Protein AF-A0A957JSJ1-F1 (afdb_monomer_lite)

Foldseek 3Di:
DDKDKDADPAWDQFVPPGIAGLLFIKIFDWPDDDPDTDGHIFGWAHRVLQPLPDPQSGFQEWEQDPVRKIWTATNAWDATPNDTAGQQFTWIWDWPDTGPNTDTHIFGWAHRVLVQCPPWGFRYWYQDPPQRKIKTAIPAWGDDPPDTDGNVDIDIDRWPDTGPNTHD

pLDDT: mean 95.66, std 3.66, range [60.47, 98.62]

Sequence (168 aa):
GGNLLLSLDRATTMPGLGRVDDSDLIAFMPLTLGENTSGSFAWYFDGSDVGLSGSDEDVDGVALLPNGRLLLSTAGDVSVDGVRGRDEDLLLFVPESLGEVTNGRFEPYFDGSDVGLAGTDVWGAWLDPFSQSLYLSTKNDVALPNLFASNHDVFVCRLQAAGETTAC

Secondary structure (DSSP, 8-state):
---EEE--SS-EEETTTEEE-TT-EEEEEEEE-SSS-EEEEEEEE-SGGGT--STT--EEEEEE-TTS-EEEEESS-EEETTEEE-TT-EEEEEEEE-SSS-EEEEEEEE-SGGGT-TTS---EEEE-TTT-EEEEE-SS-EEETTEEE-TT--EEEE-SB-BSS-B-

Radius of gyration: 16.01 Å; chains: 1; bounding box: 39×41×40 Å

Structure (mmCIF, N/CA/C/O backbone):
data_AF-A0A957JSJ1-F1
#
_entry.id   AF-A0A957JSJ1-F1
#
loop_
_atom_site.group_PDB
_atom_site.id
_atom_site.type_symbol
_atom_site.label_atom_id
_atom_site.label_alt_id
_atom_site.label_comp_id
_atom_site.label_asym_id
_atom_site.label_entity_id
_atom_site.label_seq_id
_atom_site.pdbx_PDB_ins_code
_atom_site.Cartn_x
_atom_site.Cartn_y
_atom_site.Cartn_z
_atom_site.occupancy
_atom_site.B_iso_or_equiv
_atom_site.auth_seq_id
_atom_site.auth_comp_id
_atom_site.auth_asym_id
_atom_site.auth_atom_id
_atom_site.pdbx_PDB_model_num
ATOM 1 N N . GLY A 1 1 ? 2.394 -16.653 -14.204 1.00 60.47 1 GLY A N 1
ATOM 2 C CA . GLY A 1 1 ? 2.981 -16.774 -12.857 1.00 60.47 1 GLY A CA 1
ATOM 3 C C . GLY A 1 1 ? 2.568 -15.559 -12.063 1.00 60.47 1 GLY A C 1
ATOM 4 O O . GLY A 1 1 ? 2.265 -14.553 -12.689 1.00 60.47 1 GLY A O 1
ATOM 5 N N . GLY A 1 2 ? 2.473 -15.664 -10.739 1.00 86.12 2 GLY A N 1
ATOM 6 C CA . GLY A 1 2 ? 2.248 -14.490 -9.892 1.00 86.12 2 GLY A CA 1
ATOM 7 C C . GLY A 1 2 ? 3.538 -13.688 -9.732 1.00 86.12 2 GLY A C 1
ATOM 8 O O . GLY A 1 2 ? 4.615 -14.284 -9.701 1.00 86.12 2 GLY A O 1
ATOM 9 N N . ASN A 1 3 ? 3.416 -12.366 -9.642 1.00 92.38 3 ASN A N 1
ATOM 10 C CA . ASN A 1 3 ? 4.506 -11.472 -9.254 1.00 92.38 3 ASN A CA 1
ATOM 11 C C . ASN A 1 3 ? 4.433 -11.226 -7.741 1.00 92.38 3 ASN A C 1
ATOM 13 O O . ASN A 1 3 ? 3.357 -11.357 -7.153 1.00 92.38 3 ASN A O 1
ATOM 17 N N . LEU A 1 4 ? 5.552 -10.843 -7.131 1.00 94.25 4 LEU A N 1
ATOM 18 C CA . LEU A 1 4 ? 5.587 -10.345 -5.755 1.00 94.25 4 LEU A CA 1
ATOM 19 C C . LEU A 1 4 ? 5.777 -8.833 -5.801 1.00 94.25 4 LEU A C 1
ATOM 21 O O . LEU A 1 4 ? 6.734 -8.373 -6.417 1.00 94.25 4 LEU A O 1
ATOM 25 N N . LEU A 1 5 ? 4.872 -8.079 -5.185 1.00 96.25 5 LEU A N 1
ATOM 26 C CA . LEU A 1 5 ? 5.045 -6.645 -4.974 1.00 96.25 5 LEU A CA 1
ATOM 27 C C . LEU A 1 5 ? 5.802 -6.447 -3.661 1.00 96.25 5 LEU A C 1
A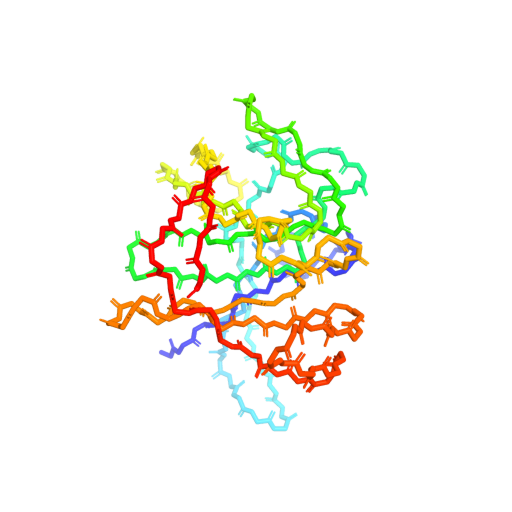TOM 29 O O . LEU A 1 5 ? 5.472 -7.101 -2.673 1.00 96.25 5 LEU A O 1
ATOM 33 N N . LEU A 1 6 ? 6.830 -5.609 -3.679 1.00 96.50 6 LEU A N 1
ATOM 34 C CA . LEU A 1 6 ? 7.751 -5.417 -2.567 1.00 96.50 6 LEU A CA 1
ATOM 35 C C . LEU A 1 6 ? 7.948 -3.921 -2.333 1.00 96.50 6 LEU A C 1
ATOM 37 O O . LEU A 1 6 ? 8.208 -3.193 -3.293 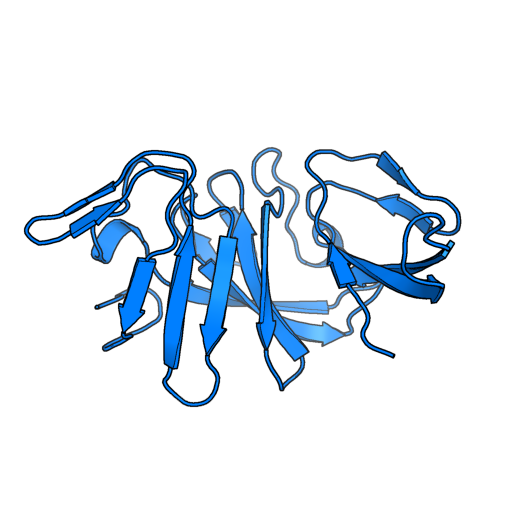1.00 96.50 6 LEU A O 1
ATOM 41 N N . SER A 1 7 ? 7.876 -3.510 -1.072 1.00 96.31 7 SER A N 1
ATOM 42 C CA . SER A 1 7 ? 8.504 -2.286 -0.581 1.00 96.31 7 SER A CA 1
ATOM 43 C C . SER A 1 7 ? 9.886 -2.593 0.007 1.00 96.31 7 SER A C 1
ATOM 45 O O . SER A 1 7 ? 10.283 -3.765 0.114 1.00 96.31 7 SER A O 1
ATOM 47 N N . LEU A 1 8 ? 10.647 -1.554 0.350 1.00 95.62 8 LEU A N 1
ATOM 48 C CA . LEU A 1 8 ? 12.015 -1.661 0.847 1.00 95.62 8 LEU A CA 1
ATOM 49 C C . LEU A 1 8 ? 12.179 -0.828 2.123 1.00 95.62 8 LEU A C 1
ATOM 51 O O . LEU A 1 8 ? 11.769 0.315 2.165 1.00 95.62 8 LEU A O 1
ATOM 55 N N . ASP A 1 9 ? 12.867 -1.377 3.124 1.00 93.62 9 ASP A N 1
ATOM 56 C CA . ASP A 1 9 ? 13.165 -0.697 4.405 1.00 93.62 9 ASP A CA 1
ATOM 57 C C . ASP A 1 9 ? 14.165 0.468 4.273 1.00 93.62 9 ASP A C 1
ATOM 59 O O . ASP A 1 9 ? 14.411 1.208 5.217 1.00 93.62 9 ASP A O 1
ATOM 63 N N . ARG A 1 10 ? 14.838 0.571 3.123 1.00 95.56 10 ARG A N 1
ATOM 64 C CA . ARG A 1 10 ? 15.717 1.694 2.802 1.00 95.56 10 ARG A CA 1
ATOM 65 C C . ARG A 1 10 ? 15.956 1.803 1.308 1.00 95.56 10 ARG A C 1
ATOM 67 O O . ARG A 1 10 ? 16.041 0.779 0.614 1.00 95.56 10 ARG A O 1
ATOM 74 N N . ALA A 1 11 ? 16.287 3.010 0.874 1.00 96.56 11 ALA A N 1
ATOM 75 C CA . ALA A 1 11 ? 16.854 3.248 -0.443 1.00 96.56 11 ALA A CA 1
ATOM 76 C C . ALA A 1 11 ? 18.020 2.299 -0.785 1.00 96.56 11 ALA A C 1
ATOM 78 O O . ALA A 1 11 ? 18.976 2.119 -0.015 1.00 96.56 11 ALA A O 1
ATOM 79 N N . THR A 1 12 ? 17.998 1.721 -1.984 1.00 97.19 12 THR A N 1
ATOM 80 C CA . THR A 1 12 ? 19.047 0.804 -2.447 1.00 97.19 12 THR A CA 1
ATOM 81 C C . THR A 1 12 ? 19.219 0.834 -3.963 1.00 97.19 12 THR A C 1
ATOM 83 O O . THR A 1 12 ? 18.410 1.386 -4.699 1.00 97.19 12 THR A O 1
ATOM 86 N N . THR A 1 13 ? 20.309 0.247 -4.461 1.00 97.44 13 THR A N 1
ATOM 87 C CA . THR A 1 13 ? 20.502 0.040 -5.903 1.00 97.44 13 THR A CA 1
ATOM 88 C C . THR A 1 13 ? 20.103 -1.379 -6.281 1.00 97.44 13 THR A C 1
ATOM 90 O O . THR A 1 13 ? 20.741 -2.344 -5.854 1.00 97.44 13 THR A O 1
ATOM 93 N N . MET A 1 14 ? 19.078 -1.503 -7.118 1.00 94.56 14 MET A N 1
ATOM 94 C CA . MET A 1 14 ? 18.538 -2.773 -7.583 1.00 94.56 14 MET A CA 1
ATOM 95 C C . MET A 1 14 ? 19.069 -3.132 -8.980 1.00 94.56 14 MET A C 1
ATOM 97 O O . MET A 1 14 ? 19.095 -2.283 -9.882 1.00 94.56 14 MET A O 1
ATOM 101 N N . PRO A 1 15 ? 19.478 -4.397 -9.212 1.00 90.62 15 PRO A N 1
ATOM 102 C CA . PRO A 1 15 ? 19.896 -4.853 -10.532 1.00 90.62 15 PRO A CA 1
ATOM 103 C C . PRO A 1 15 ? 18.811 -4.611 -11.587 1.00 90.62 15 PRO A C 1
ATOM 105 O O . PRO A 1 15 ? 17.692 -5.100 -11.460 1.00 90.62 15 PRO A O 1
ATOM 108 N N . GLY A 1 16 ? 19.160 -3.877 -12.645 1.00 92.00 16 GLY A N 1
ATOM 109 C CA . GLY A 1 16 ? 18.260 -3.588 -13.765 1.00 92.00 16 GLY A CA 1
ATOM 110 C C . GLY A 1 16 ? 17.300 -2.411 -13.564 1.00 92.00 16 GLY A C 1
ATOM 111 O O . GLY A 1 16 ? 16.686 -2.012 -14.546 1.00 92.00 16 GLY A O 1
ATOM 112 N N . LEU A 1 17 ? 17.208 -1.837 -12.356 1.00 95.94 17 LEU A N 1
ATOM 113 C CA . LEU A 1 17 ? 16.335 -0.688 -12.059 1.00 95.94 17 LEU A CA 1
ATOM 114 C C . LEU A 1 17 ? 17.102 0.582 -11.675 1.00 95.94 17 LEU A C 1
ATOM 116 O O . LEU A 1 17 ? 16.600 1.677 -11.885 1.00 95.94 17 LEU A O 1
ATOM 120 N N . GLY A 1 18 ? 18.330 0.455 -11.164 1.00 96.69 18 GLY A N 1
ATOM 121 C CA . GLY A 1 18 ? 19.069 1.605 -10.638 1.00 96.69 18 GLY A CA 1
ATOM 122 C C . GLY A 1 18 ? 18.730 1.859 -9.171 1.00 96.69 18 GLY A C 1
ATOM 123 O O . GLY A 1 18 ? 18.538 0.899 -8.424 1.00 96.69 18 GLY A O 1
ATOM 124 N N . ARG A 1 19 ? 18.740 3.124 -8.736 1.00 97.19 19 ARG A N 1
ATOM 125 C CA . ARG A 1 19 ? 18.371 3.491 -7.360 1.00 97.19 19 ARG A CA 1
ATOM 126 C C . ARG A 1 19 ? 16.847 3.444 -7.224 1.00 97.19 19 ARG A C 1
ATOM 128 O O . ARG A 1 19 ? 16.170 4.025 -8.055 1.00 97.19 19 ARG A O 1
ATOM 135 N N . VAL A 1 20 ? 16.377 2.775 -6.180 1.00 98.00 20 VAL A N 1
ATOM 136 C CA . VAL A 1 20 ? 14.978 2.681 -5.746 1.00 98.00 20 VAL A CA 1
ATOM 137 C C . VAL A 1 20 ? 14.950 3.191 -4.304 1.00 98.00 20 VAL A C 1
ATOM 139 O O . VAL A 1 20 ? 15.820 2.781 -3.525 1.00 98.00 20 VAL A O 1
ATOM 142 N N . ASP A 1 21 ? 14.054 4.116 -3.978 1.00 97.94 21 ASP A N 1
ATOM 143 C CA . ASP A 1 21 ? 13.841 4.624 -2.618 1.00 97.94 21 ASP A CA 1
ATOM 144 C C . ASP A 1 21 ? 12.974 3.676 -1.775 1.00 97.94 21 ASP A C 1
ATOM 146 O O . ASP A 1 21 ? 12.395 2.707 -2.264 1.00 97.94 21 ASP A O 1
ATOM 150 N N . ASP A 1 22 ? 12.936 3.936 -0.477 1.00 97.00 22 ASP A N 1
ATOM 151 C CA . ASP A 1 22 ? 12.058 3.304 0.518 1.00 97.00 22 ASP A CA 1
ATOM 152 C C . ASP A 1 22 ? 10.581 3.708 0.360 1.00 97.00 22 ASP A C 1
ATOM 154 O O . ASP A 1 22 ? 9.694 2.968 0.783 1.00 97.00 22 ASP A O 1
ATOM 158 N N . SER A 1 23 ? 10.287 4.816 -0.326 1.00 97.88 23 SER A N 1
ATOM 159 C CA . SER A 1 23 ? 8.921 5.200 -0.715 1.00 97.88 23 SER A CA 1
ATOM 160 C C . SER A 1 23 ? 8.415 4.528 -2.006 1.00 97.88 23 SER A C 1
ATOM 162 O O . SER A 1 23 ? 7.258 4.714 -2.393 1.00 97.88 23 SER A O 1
ATOM 164 N N . ASP A 1 24 ? 9.243 3.709 -2.662 1.00 98.50 24 ASP A N 1
ATOM 165 C CA . ASP A 1 24 ? 8.927 3.061 -3.936 1.00 98.50 24 ASP A CA 1
ATOM 166 C C . ASP A 1 24 ? 8.449 1.609 -3.777 1.00 98.50 24 ASP A C 1
ATOM 168 O O . ASP A 1 24 ? 8.766 0.904 -2.815 1.00 98.50 24 ASP A O 1
ATOM 172 N N . LEU A 1 25 ? 7.755 1.103 -4.804 1.00 98.38 25 LEU A N 1
ATOM 173 C CA . LEU A 1 25 ? 7.419 -0.315 -4.924 1.00 98.38 25 LEU A CA 1
ATOM 174 C C . LEU A 1 25 ? 7.983 -0.931 -6.198 1.00 98.38 25 LEU A C 1
ATOM 176 O O . LEU A 1 25 ? 7.853 -0.406 -7.312 1.00 98.38 25 LEU A O 1
ATOM 180 N N . ILE A 1 26 ? 8.502 -2.145 -6.045 1.00 98.06 26 ILE A N 1
ATOM 181 C CA . ILE A 1 26 ? 9.019 -2.957 -7.145 1.00 98.06 26 ILE A CA 1
ATOM 182 C C . ILE A 1 26 ? 8.293 -4.294 -7.228 1.00 98.06 26 ILE A C 1
ATOM 184 O O . ILE A 1 26 ? 7.898 -4.895 -6.230 1.00 98.06 26 ILE A O 1
ATOM 188 N N . ALA A 1 27 ? 8.157 -4.801 -8.446 1.00 97.00 27 ALA A N 1
ATOM 189 C CA . ALA A 1 27 ? 7.637 -6.131 -8.702 1.00 97.00 27 ALA A CA 1
ATOM 190 C C . ALA A 1 27 ? 8.790 -7.106 -8.963 1.00 97.00 27 ALA A C 1
ATOM 192 O O . ALA A 1 27 ? 9.551 -6.945 -9.919 1.00 97.00 27 ALA A O 1
ATOM 193 N N . PHE A 1 28 ? 8.888 -8.166 -8.166 1.00 96.62 28 PHE A N 1
ATOM 194 C CA . PHE A 1 28 ? 9.685 -9.334 -8.515 1.00 96.62 28 PHE A CA 1
ATOM 195 C C . PHE A 1 28 ? 8.874 -10.270 -9.415 1.00 96.62 28 PHE A C 1
ATOM 197 O O . PHE A 1 28 ? 7.799 -10.755 -9.048 1.00 96.62 28 PHE A O 1
ATOM 204 N N . MET A 1 29 ? 9.414 -10.536 -10.600 1.00 95.62 29 MET A N 1
ATOM 205 C CA . MET A 1 29 ? 8.849 -11.421 -11.612 1.00 95.62 29 MET A CA 1
ATOM 206 C C . MET A 1 29 ? 9.639 -12.736 -11.613 1.00 95.62 29 MET A C 1
ATOM 208 O O . MET A 1 29 ? 10.722 -12.801 -12.207 1.00 95.62 29 MET A O 1
ATOM 212 N N . PRO A 1 30 ? 9.146 -13.789 -10.936 1.00 95.88 30 PRO A N 1
ATOM 213 C CA . PRO A 1 30 ? 9.891 -15.029 -10.798 1.00 95.88 30 PRO A CA 1
ATOM 214 C C . PRO A 1 30 ? 9.966 -15.795 -12.123 1.00 95.88 30 PRO A C 1
ATOM 216 O O . PRO A 1 30 ? 8.957 -16.030 -12.790 1.00 95.88 30 PRO A O 1
ATOM 219 N N . LEU A 1 31 ? 11.170 -16.259 -12.452 1.00 95.19 31 LEU A N 1
ATOM 220 C CA . LEU A 1 31 ? 11.423 -17.272 -13.474 1.00 95.19 31 LEU A CA 1
ATOM 221 C C . LEU A 1 31 ? 11.433 -18.677 -12.855 1.00 95.19 31 LEU A C 1
ATOM 223 O O . LEU A 1 31 ? 10.821 -19.597 -13.398 1.00 95.19 31 LEU A O 1
ATOM 227 N N . THR A 1 32 ? 12.089 -18.836 -11.702 1.00 94.75 32 THR A N 1
ATOM 228 C CA . THR A 1 32 ? 12.059 -20.060 -10.888 1.00 94.75 32 THR A CA 1
ATOM 229 C C . THR A 1 32 ? 11.801 -19.710 -9.430 1.00 94.75 32 THR A C 1
ATOM 231 O O . THR A 1 32 ? 12.348 -18.739 -8.915 1.00 94.75 32 THR A O 1
ATOM 234 N N . LEU A 1 33 ? 10.983 -20.517 -8.757 1.00 92.75 33 LEU A N 1
ATOM 235 C CA . LEU A 1 33 ? 10.756 -20.456 -7.312 1.00 92.75 33 LEU A CA 1
ATOM 236 C C . LEU A 1 33 ? 11.328 -21.717 -6.654 1.00 92.75 33 LEU A C 1
ATOM 238 O O . LEU A 1 33 ? 11.452 -22.757 -7.304 1.00 92.75 33 LEU A O 1
ATOM 242 N N . GLY A 1 34 ? 11.640 -21.632 -5.363 1.00 92.75 34 GLY A N 1
ATOM 243 C CA . GLY A 1 34 ? 12.208 -22.724 -4.571 1.00 92.75 34 GLY A CA 1
ATOM 244 C C . GLY A 1 34 ? 13.545 -22.327 -3.951 1.00 92.75 34 GLY A C 1
ATOM 245 O O . GLY A 1 34 ? 13.834 -21.141 -3.808 1.00 92.75 34 GLY A O 1
ATOM 246 N N . GLU A 1 35 ? 14.366 -23.322 -3.606 1.00 95.50 35 GLU A N 1
ATOM 247 C CA . GLU A 1 35 ? 15.680 -23.116 -2.971 1.00 95.50 35 GLU A CA 1
ATOM 248 C C . GLU A 1 35 ? 16.564 -22.137 -3.758 1.00 95.50 35 GLU A C 1
ATOM 250 O O . GLU A 1 35 ? 17.200 -21.265 -3.177 1.00 95.50 35 GLU A O 1
ATOM 255 N N . ASN A 1 36 ? 16.532 -22.230 -5.091 1.00 94.81 36 ASN A N 1
ATOM 256 C CA . ASN A 1 36 ? 17.203 -21.300 -5.995 1.00 94.81 36 ASN A CA 1
ATOM 257 C C . ASN A 1 36 ? 16.158 -20.460 -6.736 1.00 94.81 36 ASN A C 1
ATOM 259 O O . ASN A 1 36 ? 15.754 -20.765 -7.865 1.00 94.81 36 ASN A O 1
ATOM 263 N N . THR A 1 37 ? 15.687 -19.412 -6.064 1.00 94.94 37 THR A N 1
ATOM 264 C CA . THR A 1 37 ? 14.766 -18.442 -6.659 1.00 94.94 37 THR A CA 1
ATOM 265 C C . THR A 1 37 ? 15.514 -17.557 -7.659 1.00 94.94 37 THR A C 1
ATOM 267 O O . THR A 1 37 ? 16.589 -17.040 -7.364 1.00 94.94 37 THR A O 1
ATOM 270 N N . SER A 1 38 ? 14.959 -17.397 -8.859 1.00 95.62 38 SER A N 1
ATOM 271 C CA . SER A 1 38 ? 15.504 -16.533 -9.909 1.00 95.62 38 SER A CA 1
ATOM 272 C C . SER A 1 38 ? 14.384 -15.765 -10.597 1.00 95.62 38 SER A C 1
ATOM 274 O O . SER A 1 38 ? 13.233 -16.202 -10.602 1.00 95.62 38 SER A O 1
ATOM 276 N N . GLY A 1 39 ? 14.706 -14.614 -11.172 1.00 95.19 39 GLY A N 1
ATOM 277 C CA . GLY A 1 39 ? 13.734 -13.734 -11.805 1.00 95.19 39 GLY A CA 1
ATOM 278 C C . GLY A 1 39 ? 14.343 -12.379 -12.124 1.00 95.19 39 GLY A C 1
ATOM 279 O O . GLY A 1 39 ? 15.564 -12.214 -12.101 1.00 95.19 39 GLY A O 1
ATOM 280 N N . SER A 1 40 ? 13.479 -11.415 -12.404 1.00 96.06 40 SER A N 1
ATOM 281 C CA . SER A 1 40 ? 13.849 -10.019 -12.631 1.00 96.06 40 SER A CA 1
ATOM 282 C C . SER A 1 40 ? 13.010 -9.101 -11.757 1.00 96.06 40 SER A C 1
ATOM 284 O O . SER A 1 40 ? 11.890 -9.447 -11.387 1.00 96.06 40 SER A O 1
ATOM 286 N N . PHE A 1 41 ? 13.538 -7.918 -11.465 1.00 97.25 41 PHE A N 1
ATOM 287 C CA . PHE A 1 41 ? 12.767 -6.840 -10.859 1.00 97.25 41 PHE A CA 1
ATOM 288 C C . PHE A 1 41 ? 12.265 -5.881 -11.941 1.00 97.25 41 PHE A C 1
ATOM 290 O O . PHE A 1 41 ? 12.914 -5.715 -12.975 1.00 97.25 41 PHE A O 1
ATOM 297 N N . ALA A 1 42 ? 11.110 -5.275 -11.698 1.00 97.12 42 ALA A N 1
ATOM 298 C CA . ALA A 1 42 ? 10.514 -4.219 -12.505 1.00 97.12 42 ALA A CA 1
ATOM 299 C C . ALA A 1 42 ? 10.001 -3.110 -11.580 1.00 97.12 42 ALA A C 1
ATOM 301 O O . ALA A 1 42 ? 9.516 -3.405 -10.487 1.00 97.12 42 ALA A O 1
ATOM 302 N N . TRP A 1 43 ? 10.071 -1.858 -12.029 1.00 97.94 43 TRP A N 1
ATOM 303 C CA . TRP A 1 43 ? 9.372 -0.751 -11.381 1.00 97.94 43 TRP A CA 1
ATOM 304 C C . TRP A 1 43 ? 7.867 -1.019 -11.328 1.00 97.94 43 TRP A C 1
ATOM 306 O O . TRP A 1 43 ? 7.298 -1.537 -12.296 1.00 97.94 43 TRP A O 1
ATOM 316 N N . TYR A 1 44 ? 7.225 -0.663 -10.216 1.00 98.19 44 TYR A N 1
ATOM 317 C CA . TYR A 1 44 ? 5.772 -0.742 -10.083 1.00 98.19 44 TYR A CA 1
ATOM 318 C C . TYR A 1 44 ? 5.154 0.591 -9.661 1.00 98.19 44 TYR A C 1
ATOM 320 O O . TYR A 1 44 ? 4.135 0.979 -10.221 1.00 98.19 44 TYR A O 1
ATOM 328 N N . PHE A 1 45 ? 5.765 1.293 -8.716 1.00 98.62 45 PHE A N 1
ATOM 329 C CA . PHE A 1 45 ? 5.314 2.589 -8.221 1.00 98.62 45 PHE A CA 1
ATOM 330 C C . PHE A 1 45 ? 6.547 3.376 -7.773 1.00 98.62 45 PHE A C 1
ATOM 332 O O . PHE A 1 45 ? 7.370 2.822 -7.048 1.00 98.62 45 PHE A O 1
ATOM 339 N N . ASP A 1 46 ? 6.665 4.616 -8.232 1.00 98.44 46 ASP A N 1
ATOM 340 C CA . ASP A 1 46 ? 7.655 5.593 -7.772 1.00 98.44 46 ASP A CA 1
ATOM 341 C C . ASP A 1 46 ? 6.920 6.580 -6.857 1.00 98.44 46 ASP A C 1
ATOM 343 O O . ASP A 1 46 ? 6.005 7.283 -7.301 1.00 98.44 46 ASP A O 1
ATOM 347 N N . GLY A 1 47 ? 7.249 6.563 -5.566 1.00 97.94 47 GLY A N 1
ATOM 348 C CA . GLY A 1 47 ? 6.566 7.370 -4.557 1.00 97.94 47 GLY A CA 1
ATOM 349 C C . GLY A 1 47 ? 6.905 8.850 -4.667 1.00 97.94 47 GLY A C 1
ATOM 350 O O . GLY A 1 47 ? 6.053 9.708 -4.411 1.00 97.94 47 GLY A O 1
ATOM 351 N N . SER A 1 48 ? 8.122 9.159 -5.113 1.00 97.06 48 SER A N 1
ATOM 352 C CA . SER A 1 48 ? 8.615 10.529 -5.220 1.00 97.06 48 SER A CA 1
ATOM 353 C C . SER A 1 48 ? 7.880 11.324 -6.305 1.00 97.06 48 SER A C 1
ATOM 355 O O . SER A 1 48 ? 7.569 12.503 -6.109 1.00 97.06 48 SER A O 1
ATOM 357 N N . ASP A 1 49 ? 7.501 10.655 -7.396 1.00 98.25 49 ASP A N 1
ATOM 358 C CA . ASP A 1 49 ? 6.708 11.213 -8.497 1.00 98.25 49 ASP A CA 1
ATOM 359 C C . ASP A 1 49 ? 5.300 11.662 -8.077 1.00 98.25 49 ASP A C 1
ATOM 361 O O . ASP A 1 49 ? 4.690 12.524 -8.719 1.00 98.25 49 ASP A O 1
ATOM 365 N N . VAL A 1 50 ? 4.786 11.087 -6.989 1.00 97.94 50 VAL A N 1
ATOM 366 C CA . VAL A 1 50 ? 3.470 11.405 -6.424 1.00 97.94 50 VAL A CA 1
ATOM 367 C C . VAL A 1 50 ? 3.558 12.050 -5.047 1.00 97.94 50 VAL A C 1
ATOM 369 O O . VAL A 1 50 ? 2.547 12.153 -4.366 1.00 97.94 50 VAL A O 1
ATOM 372 N N . GLY A 1 51 ? 4.740 12.538 -4.663 1.00 96.62 51 GLY A N 1
ATOM 373 C CA . GLY A 1 51 ? 4.924 13.430 -3.522 1.00 96.62 51 GLY A CA 1
ATOM 374 C C . GLY A 1 51 ? 5.308 12.775 -2.195 1.00 96.62 51 GLY A C 1
ATOM 375 O O . GLY A 1 51 ? 5.460 13.521 -1.229 1.00 96.62 51 GLY A O 1
ATOM 376 N N . LEU A 1 52 ? 5.532 11.455 -2.141 1.00 97.25 52 LEU A N 1
ATOM 377 C CA . LEU A 1 52 ? 6.141 10.784 -0.982 1.00 97.25 52 LEU A CA 1
ATOM 378 C C . LEU A 1 52 ? 7.645 11.095 -0.956 1.00 97.25 52 LEU A C 1
ATOM 380 O O . LEU A 1 52 ? 8.456 10.420 -1.593 1.00 97.25 52 LEU A O 1
ATOM 384 N N . SER A 1 53 ? 8.002 12.195 -0.299 1.00 91.31 53 SER A N 1
ATOM 385 C CA . SER A 1 53 ? 9.353 12.782 -0.340 1.00 91.31 53 SER A CA 1
ATOM 386 C C . SER A 1 53 ? 9.897 13.173 1.035 1.00 91.31 53 SER A C 1
ATOM 388 O O . SER A 1 53 ? 11.058 13.583 1.151 1.00 91.31 53 SER A O 1
ATOM 390 N N . GLY A 1 54 ? 9.068 13.076 2.076 1.00 92.81 54 GLY A N 1
ATOM 391 C CA . GLY A 1 54 ? 9.482 13.186 3.466 1.00 92.81 54 GLY A CA 1
ATOM 392 C C . GLY A 1 54 ? 10.310 11.980 3.904 1.00 92.81 54 GLY A C 1
ATOM 393 O O . GLY A 1 54 ? 10.145 10.883 3.392 1.00 92.81 54 GLY A O 1
ATOM 394 N N . SER A 1 55 ? 11.189 12.183 4.887 1.00 90.94 55 SER A N 1
ATOM 395 C CA . SER A 1 55 ? 12.060 11.121 5.415 1.00 90.94 55 SER A CA 1
ATOM 396 C C . SER A 1 55 ? 11.334 10.026 6.191 1.00 90.94 55 SER A C 1
ATOM 398 O O . SER A 1 55 ? 11.965 9.040 6.539 1.00 90.94 55 SER A O 1
ATOM 400 N N . ASP A 1 56 ? 10.071 10.264 6.540 1.00 92.88 56 ASP A N 1
ATOM 401 C CA . ASP A 1 56 ? 9.227 9.323 7.271 1.00 92.88 56 ASP A CA 1
ATOM 402 C C . ASP A 1 56 ? 8.070 8.811 6.378 1.00 92.88 56 ASP A C 1
ATOM 404 O O . ASP A 1 56 ? 7.210 8.064 6.835 1.00 92.88 56 ASP A O 1
ATOM 408 N N . GLU A 1 57 ? 8.041 9.195 5.093 1.00 96.25 57 GLU A N 1
ATOM 409 C CA . GLU A 1 57 ? 7.027 8.780 4.106 1.00 96.25 57 GLU A CA 1
ATOM 410 C C . GLU A 1 57 ? 7.454 7.502 3.353 1.00 96.25 57 G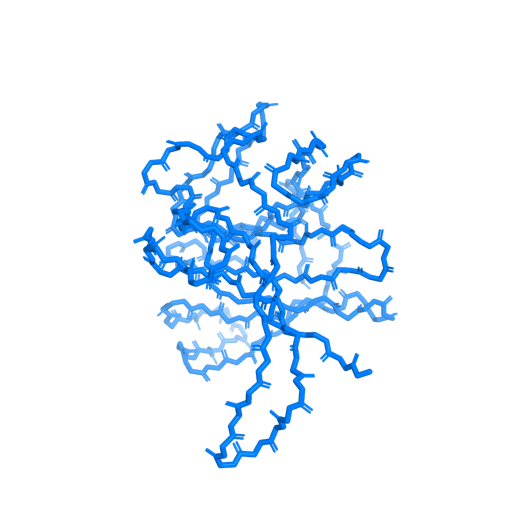LU A C 1
ATOM 412 O O . GLU A 1 57 ? 7.119 7.301 2.183 1.00 96.25 57 GLU A O 1
ATOM 417 N N . ASP A 1 58 ? 8.206 6.644 4.043 1.00 97.25 58 ASP A N 1
ATOM 418 C CA . ASP A 1 58 ? 8.705 5.357 3.562 1.00 97.25 58 ASP A CA 1
ATOM 419 C C . ASP A 1 58 ? 7.554 4.357 3.516 1.00 97.25 58 ASP A C 1
ATOM 421 O O . ASP A 1 58 ? 6.872 4.162 4.521 1.00 97.25 58 ASP A O 1
ATOM 425 N N . VAL A 1 59 ? 7.331 3.694 2.381 1.00 98.12 59 VAL A N 1
ATOM 426 C CA . VAL A 1 59 ? 6.229 2.735 2.261 1.00 98.12 59 VAL A CA 1
ATOM 427 C C . VAL A 1 59 ? 6.632 1.430 2.934 1.00 98.12 59 VAL A C 1
ATOM 429 O O . VAL A 1 59 ? 7.476 0.690 2.435 1.00 98.12 59 VAL A O 1
ATOM 432 N N . ASP A 1 60 ? 5.979 1.080 4.033 1.00 96.62 60 ASP A N 1
ATOM 433 C CA . ASP A 1 60 ? 6.303 -0.126 4.801 1.00 96.62 60 ASP A CA 1
ATOM 434 C C . ASP A 1 60 ? 5.176 -1.165 4.824 1.00 96.62 60 ASP A C 1
ATOM 436 O O . ASP A 1 60 ? 5.423 -2.342 5.085 1.00 96.62 60 ASP A O 1
ATOM 440 N N . GLY A 1 61 ? 3.968 -0.774 4.419 1.00 96.50 61 GLY A N 1
ATOM 441 C CA . GLY A 1 61 ? 2.831 -1.657 4.193 1.00 96.50 61 GLY A CA 1
ATOM 442 C C . GLY A 1 61 ? 2.201 -1.423 2.822 1.00 96.50 61 GLY A C 1
ATOM 443 O O . GLY A 1 61 ? 1.956 -0.289 2.419 1.00 96.50 61 GLY A O 1
ATOM 444 N N . VAL A 1 62 ? 1.884 -2.501 2.095 1.00 97.25 62 VAL A N 1
ATOM 445 C CA . VAL A 1 62 ? 1.175 -2.411 0.810 1.00 97.25 62 VAL A CA 1
ATOM 446 C C . VAL A 1 62 ? 0.131 -3.512 0.635 1.00 97.25 62 VAL A C 1
ATOM 448 O O . VAL A 1 62 ? 0.414 -4.696 0.818 1.00 97.25 62 VAL A O 1
ATOM 451 N N . ALA A 1 63 ? -1.065 -3.132 0.175 1.00 96.69 63 ALA A N 1
ATOM 452 C CA . ALA A 1 63 ? -2.059 -4.057 -0.365 1.00 96.69 63 ALA A CA 1
ATOM 453 C C . ALA A 1 63 ? -2.435 -3.678 -1.805 1.00 96.69 63 ALA A C 1
ATOM 455 O O . ALA A 1 63 ? -2.907 -2.573 -2.069 1.00 96.69 63 ALA A O 1
ATOM 456 N N . LEU A 1 64 ? -2.281 -4.619 -2.742 1.00 96.00 64 LEU A N 1
ATOM 457 C CA . LEU A 1 64 ? -2.710 -4.456 -4.134 1.00 96.00 64 LEU A CA 1
ATOM 458 C C . LEU A 1 64 ? -4.180 -4.861 -4.307 1.00 96.00 64 LEU A C 1
ATOM 460 O O . LEU A 1 64 ? -4.554 -6.008 -4.052 1.00 96.00 64 LEU A O 1
ATOM 464 N N . LEU A 1 65 ? -5.007 -3.938 -4.799 1.00 95.56 65 LEU A N 1
ATOM 465 C CA . LEU A 1 65 ? -6.431 -4.167 -5.035 1.00 95.56 65 LEU A CA 1
ATOM 466 C C . LEU A 1 65 ? -6.673 -4.726 -6.448 1.00 95.56 65 LEU A C 1
ATOM 468 O O . LEU A 1 65 ? -5.914 -4.429 -7.373 1.00 95.56 65 LEU A O 1
ATOM 472 N N . PRO A 1 66 ? -7.783 -5.461 -6.683 1.00 93.06 66 PRO A N 1
ATOM 473 C CA . PRO A 1 66 ? -8.076 -6.058 -7.992 1.00 93.06 66 PRO A CA 1
ATOM 474 C C . PRO A 1 66 ? -8.161 -5.070 -9.163 1.00 93.06 66 PRO A C 1
ATOM 476 O O . PRO A 1 66 ? -8.030 -5.476 -10.315 1.00 93.06 66 PRO A O 1
ATOM 479 N N . ASN A 1 67 ? -8.407 -3.787 -8.887 1.00 93.31 67 ASN A N 1
ATOM 480 C CA . ASN A 1 67 ? -8.482 -2.736 -9.899 1.00 93.31 67 ASN A CA 1
ATOM 481 C C . ASN A 1 67 ? -7.176 -1.939 -10.065 1.00 93.31 67 ASN A C 1
ATOM 483 O O . ASN A 1 67 ? -7.199 -0.890 -10.701 1.00 93.31 67 ASN A O 1
ATOM 487 N N . GLY A 1 68 ? -6.067 -2.411 -9.490 1.00 94.88 68 GLY A N 1
ATOM 488 C CA . GLY A 1 68 ? -4.751 -1.775 -9.592 1.00 94.88 68 GLY A CA 1
ATOM 489 C C . GLY A 1 68 ? -4.510 -0.635 -8.602 1.00 94.88 68 GLY A C 1
ATOM 490 O O . GLY A 1 68 ? -3.407 -0.106 -8.572 1.00 94.88 68 GLY A O 1
ATOM 491 N N . ARG A 1 69 ? -5.504 -0.265 -7.782 1.00 97.88 69 ARG A N 1
ATOM 492 C CA . ARG A 1 69 ? -5.288 0.666 -6.665 1.00 97.88 69 ARG A CA 1
ATOM 493 C C . ARG A 1 69 ? -4.406 0.031 -5.595 1.00 97.88 69 ARG A C 1
ATOM 495 O O . ARG A 1 69 ? -4.376 -1.195 -5.466 1.00 97.88 69 ARG A O 1
ATOM 502 N N . LEU A 1 70 ? -3.758 0.875 -4.805 1.00 98.38 70 LEU A N 1
ATOM 503 C CA . LEU A 1 70 ? -2.883 0.456 -3.716 1.00 98.38 70 LEU A CA 1
ATOM 504 C C . LEU A 1 70 ? -3.405 1.018 -2.401 1.00 98.38 70 LEU A C 1
ATOM 506 O O . LEU A 1 70 ? -3.770 2.187 -2.353 1.00 98.38 70 LEU A O 1
ATOM 510 N N . LEU A 1 71 ? -3.443 0.197 -1.357 1.00 98.12 71 LEU A N 1
ATOM 511 C CA . LEU A 1 71 ? -3.432 0.707 0.011 1.00 98.12 71 LEU A CA 1
ATOM 512 C C . LEU A 1 71 ? -1.993 0.736 0.481 1.00 98.12 71 LEU A C 1
ATOM 514 O O . LEU A 1 71 ? -1.303 -0.272 0.329 1.00 98.12 71 LEU A O 1
ATOM 518 N N . LEU A 1 72 ? -1.576 1.874 1.011 1.00 98.38 72 LEU A N 1
ATOM 519 C CA . LEU A 1 72 ? -0.211 2.146 1.426 1.00 98.38 72 LEU A CA 1
ATOM 520 C C . LEU A 1 72 ? -0.220 2.588 2.888 1.00 98.38 72 LEU A C 1
ATOM 522 O O . LEU A 1 72 ? -1.028 3.443 3.252 1.00 98.38 72 LEU A O 1
ATOM 526 N N . SER A 1 73 ? 0.659 1.983 3.679 1.00 97.94 73 SER A N 1
ATOM 527 C CA . SER A 1 73 ? 1.112 2.507 4.968 1.00 97.94 73 SER A CA 1
ATOM 528 C C . SER A 1 73 ? 2.439 3.223 4.763 1.00 97.94 73 SER A C 1
ATOM 530 O O . SER A 1 73 ? 3.186 2.867 3.842 1.00 97.94 73 SER A O 1
ATOM 532 N N . THR A 1 74 ? 2.717 4.205 5.612 1.00 97.81 74 THR A N 1
ATOM 533 C CA . THR A 1 74 ? 4.028 4.840 5.713 1.00 97.81 74 THR A CA 1
ATOM 534 C C . THR A 1 74 ? 4.601 4.654 7.110 1.00 97.81 74 THR A C 1
ATOM 536 O O . THR A 1 74 ? 3.861 4.703 8.087 1.00 97.81 74 THR A O 1
ATOM 539 N N . ALA A 1 75 ? 5.924 4.520 7.211 1.00 96.69 75 ALA A N 1
ATOM 540 C CA . ALA A 1 75 ? 6.609 4.277 8.483 1.00 96.69 75 ALA A CA 1
ATOM 541 C C . ALA A 1 75 ? 6.431 5.403 9.522 1.00 96.69 75 ALA A C 1
ATOM 543 O O . ALA A 1 75 ? 6.663 5.189 10.717 1.00 96.69 75 ALA A O 1
ATOM 544 N N . GLY A 1 76 ? 6.067 6.604 9.070 1.00 96.56 76 GLY A N 1
ATOM 545 C CA . GLY A 1 76 ? 5.688 7.749 9.887 1.00 96.56 76 GLY A CA 1
ATOM 546 C C . GLY A 1 76 ? 4.500 8.522 9.313 1.00 96.56 76 GLY A C 1
ATOM 547 O O . GLY A 1 76 ? 3.768 8.046 8.445 1.00 96.56 76 GLY A O 1
ATOM 548 N N . ASP A 1 77 ? 4.326 9.753 9.802 1.00 97.06 77 ASP A N 1
ATOM 549 C CA . ASP A 1 77 ? 3.307 10.681 9.308 1.00 97.06 77 ASP A CA 1
ATOM 550 C C . ASP A 1 77 ? 3.515 10.994 7.814 1.00 97.06 77 ASP A C 1
ATOM 552 O O . ASP A 1 77 ? 4.610 11.368 7.390 1.00 97.06 77 ASP A O 1
ATOM 556 N N . VAL A 1 78 ? 2.425 10.988 7.049 1.00 96.69 78 VAL A N 1
ATOM 557 C CA . VAL A 1 78 ? 2.407 11.350 5.626 1.00 96.69 78 VAL A CA 1
ATOM 558 C C . VAL A 1 78 ? 1.596 12.620 5.388 1.00 96.69 78 VAL A C 1
ATOM 560 O O . VAL A 1 78 ? 0.546 12.849 6.000 1.00 96.69 78 VAL A O 1
ATOM 563 N N . SER A 1 79 ? 2.070 13.478 4.484 1.00 96.00 79 SER A N 1
ATOM 564 C CA . SER A 1 79 ? 1.374 14.694 4.063 1.00 96.00 79 SER A CA 1
ATOM 565 C C . SER A 1 79 ? 1.593 14.970 2.575 1.00 96.00 79 SER A C 1
ATOM 567 O O . SER A 1 79 ? 2.405 15.817 2.198 1.00 96.00 79 SER A O 1
ATOM 569 N N . VAL A 1 80 ? 0.758 14.362 1.737 1.00 94.50 80 VAL A N 1
ATOM 570 C CA . VAL A 1 80 ? 0.867 14.401 0.275 1.00 94.50 80 VAL A CA 1
ATOM 571 C C . VAL A 1 80 ? -0.390 14.996 -0.362 1.00 94.50 80 VAL A C 1
ATOM 573 O O . VAL A 1 80 ? -1.508 14.608 -0.037 1.00 94.50 80 VAL A O 1
ATOM 576 N N . ASP A 1 81 ? -0.231 15.991 -1.240 1.00 89.06 81 ASP A N 1
ATOM 577 C CA . ASP A 1 81 ? -1.323 16.622 -2.007 1.00 89.06 81 ASP A CA 1
ATOM 578 C C . ASP A 1 81 ? -2.569 17.036 -1.192 1.00 89.06 81 ASP A C 1
ATOM 580 O O . ASP A 1 81 ? -3.705 17.027 -1.667 1.00 89.06 81 ASP A O 1
ATOM 584 N N . GLY A 1 82 ? -2.356 17.451 0.059 1.00 90.81 82 GLY A N 1
ATOM 585 C CA . GLY A 1 82 ? -3.422 17.878 0.970 1.00 90.81 82 GLY A CA 1
ATOM 586 C C . GLY A 1 82 ? -4.108 16.742 1.733 1.00 90.81 82 GLY A C 1
ATOM 587 O O . GLY A 1 82 ? -4.929 17.031 2.603 1.00 90.81 82 GLY A O 1
ATOM 588 N N . VAL A 1 83 ? -3.741 15.489 1.467 1.00 96.00 83 VAL A N 1
ATOM 589 C CA . VAL A 1 83 ? -4.068 14.326 2.296 1.00 96.00 83 VAL A CA 1
ATOM 590 C C . VAL A 1 83 ? -3.034 14.214 3.411 1.00 96.00 83 VAL A C 1
ATOM 592 O O . VAL A 1 83 ? -1.848 14.461 3.198 1.00 96.00 83 VAL A O 1
ATOM 595 N N . ARG A 1 84 ? -3.489 13.872 4.616 1.00 96.12 84 ARG A N 1
ATOM 596 C CA . ARG A 1 84 ? -2.627 13.599 5.767 1.00 96.12 84 ARG A CA 1
ATOM 597 C C . ARG A 1 84 ? -3.003 12.262 6.379 1.00 96.12 84 ARG A C 1
ATOM 599 O O . ARG A 1 84 ? -4.186 11.935 6.396 1.00 96.12 84 ARG A O 1
ATOM 606 N N . GLY A 1 85 ? -2.009 11.560 6.896 1.00 96.62 85 GLY A N 1
ATOM 607 C CA . GLY A 1 85 ? -2.169 10.332 7.667 1.00 96.62 85 GLY A CA 1
ATOM 608 C C . GLY A 1 85 ? -1.077 10.226 8.728 1.00 96.62 85 GLY A C 1
ATOM 609 O O . GLY A 1 85 ? -0.044 10.895 8.631 1.00 96.62 85 GLY A O 1
ATOM 610 N N . ARG A 1 86 ? -1.345 9.439 9.761 1.00 97.69 86 ARG A N 1
ATOM 611 C CA . ARG A 1 86 ? -0.384 8.988 10.772 1.00 97.69 86 ARG A CA 1
ATOM 612 C C . ARG A 1 86 ? 0.196 7.628 10.389 1.00 97.69 86 ARG A C 1
ATOM 614 O O . ARG A 1 86 ? -0.274 7.015 9.435 1.00 97.69 86 ARG A O 1
ATOM 621 N N . ASP A 1 87 ? 1.183 7.158 11.142 1.00 96.38 87 ASP A N 1
ATOM 622 C CA . ASP A 1 87 ? 1.802 5.841 10.947 1.00 96.38 87 ASP A CA 1
ATOM 623 C C . ASP A 1 87 ? 0.818 4.672 11.140 1.00 96.38 87 ASP A C 1
ATOM 625 O O . ASP A 1 87 ? 1.026 3.575 10.629 1.00 96.38 87 ASP A O 1
ATOM 629 N N . GLU A 1 88 ? -0.303 4.890 11.832 1.00 97.50 88 GLU A N 1
ATOM 630 C CA . GLU A 1 88 ? -1.377 3.898 11.950 1.00 97.50 88 GLU A CA 1
ATOM 631 C C . GLU A 1 88 ? -2.311 3.815 10.723 1.00 97.50 88 GLU A C 1
ATOM 633 O O . GLU A 1 88 ? -3.201 2.952 10.680 1.00 97.50 88 GLU A O 1
ATOM 638 N N . ASP A 1 89 ? -2.215 4.761 9.788 1.00 98.19 89 ASP A N 1
ATOM 639 C CA . ASP A 1 89 ? -3.232 4.983 8.764 1.00 98.19 89 ASP A CA 1
ATOM 640 C C . ASP A 1 89 ? -2.887 4.277 7.448 1.00 98.19 89 ASP A C 1
ATOM 642 O O . ASP A 1 89 ? -1.729 4.055 7.106 1.00 98.19 89 ASP A O 1
ATOM 646 N N . LEU A 1 90 ? -3.916 3.970 6.651 1.00 98.38 90 LEU A N 1
ATOM 647 C CA . LEU A 1 90 ? -3.727 3.555 5.261 1.00 98.38 90 LEU A CA 1
ATOM 648 C C . LEU A 1 90 ? -4.299 4.601 4.313 1.00 98.38 90 LEU A C 1
ATOM 650 O O . LEU A 1 90 ? -5.482 4.963 4.388 1.00 98.38 90 LEU A O 1
ATOM 654 N N . LEU A 1 91 ? -3.484 5.004 3.344 1.00 98.44 91 LEU A N 1
ATOM 655 C CA . LEU A 1 91 ? -3.917 5.814 2.214 1.00 98.44 91 LEU A CA 1
ATOM 656 C C . LEU A 1 91 ? -4.223 4.932 1.005 1.00 98.44 91 LEU A C 1
ATOM 658 O O . LEU A 1 91 ? -3.504 3.983 0.695 1.00 98.44 91 LEU A O 1
ATOM 662 N N . LEU A 1 92 ? -5.287 5.267 0.280 1.00 98.19 92 LEU A N 1
ATOM 663 C CA . LEU A 1 92 ? -5.599 4.684 -1.017 1.00 98.19 92 LEU A CA 1
ATOM 664 C C . LEU A 1 92 ? -4.947 5.516 -2.117 1.00 98.19 92 LEU A C 1
ATOM 666 O O . LEU A 1 92 ? -5.361 6.642 -2.383 1.00 98.19 92 LEU A O 1
ATOM 670 N N . PHE A 1 93 ? -3.991 4.928 -2.825 1.00 98.62 93 PHE A N 1
ATOM 671 C CA . PHE A 1 93 ? -3.484 5.491 -4.064 1.00 98.62 93 PHE A CA 1
ATOM 672 C C . PHE A 1 93 ? -4.351 5.048 -5.249 1.00 98.62 93 PHE A C 1
ATOM 674 O O . PHE A 1 93 ? -4.563 3.851 -5.498 1.00 98.62 93 PHE A O 1
ATOM 681 N N . VAL A 1 94 ? -4.862 6.029 -5.992 1.00 98.50 94 VAL A N 1
ATOM 682 C CA . VAL A 1 94 ? -5.630 5.838 -7.224 1.00 98.50 94 VAL A CA 1
ATOM 683 C C . VAL A 1 94 ? -4.731 6.180 -8.416 1.00 98.50 94 VAL A C 1
ATOM 685 O O . VAL A 1 94 ? -4.589 7.363 -8.733 1.00 98.50 94 VAL A O 1
ATOM 688 N N . PRO A 1 95 ? -4.132 5.176 -9.086 1.00 98.38 95 PRO A N 1
ATOM 689 C CA . PRO A 1 95 ? -3.194 5.424 -10.172 1.00 98.38 95 PRO A CA 1
ATOM 690 C C . PRO A 1 95 ? -3.898 5.901 -11.443 1.00 98.38 95 PRO A C 1
ATOM 692 O O . PRO A 1 95 ? -4.906 5.332 -11.872 1.00 98.38 95 PRO A O 1
ATOM 695 N N . GLU A 1 96 ? -3.298 6.890 -12.094 1.00 98.44 96 GLU A N 1
ATOM 696 C CA . GLU A 1 96 ? -3.474 7.188 -13.517 1.00 98.44 96 GLU A CA 1
ATOM 697 C C . GLU A 1 96 ? -2.411 6.458 -14.355 1.00 98.44 96 GLU A C 1
ATOM 699 O O . GLU A 1 96 ? -2.721 5.914 -15.419 1.00 98.44 96 GLU A O 1
ATOM 704 N N . SER A 1 97 ? -1.179 6.366 -13.840 1.00 98.19 97 SER A N 1
ATOM 705 C CA . SER A 1 97 ? -0.101 5.528 -14.371 1.00 98.19 97 SER A CA 1
ATOM 706 C C . SER A 1 97 ? 0.776 4.961 -13.252 1.00 98.19 97 SER A C 1
ATOM 708 O O . SER A 1 97 ? 0.961 5.584 -12.212 1.00 98.19 97 SER A O 1
ATOM 710 N N . LEU A 1 98 ? 1.319 3.767 -13.488 1.00 98.19 98 LEU A N 1
ATOM 711 C CA . LEU A 1 98 ? 2.233 3.043 -12.602 1.00 98.19 98 LEU A CA 1
ATOM 712 C C . LEU A 1 98 ? 3.542 2.752 -13.352 1.00 98.19 98 LEU A C 1
ATOM 714 O O . LEU A 1 98 ? 3.530 2.623 -14.581 1.00 98.19 98 LEU A O 1
ATOM 718 N N . GLY A 1 99 ? 4.640 2.584 -12.619 1.00 97.88 99 GLY A N 1
ATOM 719 C CA . GLY A 1 99 ? 5.976 2.296 -13.145 1.00 97.88 99 GLY A CA 1
ATOM 720 C C . GLY A 1 99 ? 7.018 3.280 -12.621 1.00 97.88 99 GLY A C 1
ATOM 721 O O . GLY A 1 99 ? 6.813 3.898 -11.588 1.00 97.88 99 GLY A O 1
ATOM 722 N N . GLU A 1 100 ? 8.131 3.425 -13.346 1.00 97.44 100 GLU A N 1
ATOM 723 C CA . GLU A 1 100 ? 9.176 4.418 -13.026 1.00 97.44 100 GLU A CA 1
ATOM 724 C C . GLU A 1 100 ? 8.648 5.851 -13.134 1.00 97.44 100 GLU A C 1
ATOM 726 O O . GLU A 1 100 ? 9.120 6.724 -12.435 1.00 97.44 100 GLU A O 1
ATOM 731 N N . VAL A 1 101 ? 7.660 6.085 -14.009 1.00 98.06 101 VAL A N 1
ATOM 732 C CA . VAL A 1 101 ? 6.916 7.346 -14.046 1.00 98.06 101 VAL A CA 1
ATOM 733 C C . VAL A 1 101 ? 5.518 7.097 -13.505 1.00 98.06 101 VAL A C 1
ATOM 735 O O . VAL A 1 101 ? 4.671 6.506 -14.193 1.00 98.06 101 VAL A O 1
ATOM 738 N N . THR A 1 102 ? 5.278 7.523 -12.272 1.00 98.62 102 THR A N 1
ATOM 739 C CA . THR A 1 102 ? 4.012 7.290 -11.572 1.00 98.62 102 THR A CA 1
ATOM 740 C C . THR A 1 102 ? 3.156 8.552 -11.568 1.00 98.62 102 THR A C 1
ATOM 742 O O . THR A 1 102 ? 3.635 9.675 -11.471 1.00 98.62 102 THR A O 1
ATOM 745 N N . ASN A 1 103 ? 1.846 8.384 -11.738 1.00 98.50 103 ASN A N 1
ATOM 746 C CA . ASN A 1 103 ? 0.895 9.483 -11.634 1.00 98.50 103 ASN A CA 1
ATOM 747 C C . ASN A 1 103 ? -0.399 8.976 -11.008 1.00 98.50 103 ASN A C 1
ATOM 749 O O . ASN A 1 103 ? -0.834 7.854 -11.276 1.00 98.50 103 ASN A O 1
ATOM 753 N N . GLY A 1 104 ? -1.029 9.797 -10.183 1.00 98.31 104 GLY A N 1
ATOM 754 C CA . GLY A 1 104 ? -2.287 9.475 -9.540 1.00 98.31 104 GLY A CA 1
ATOM 755 C C . GLY A 1 104 ? -2.579 10.455 -8.422 1.00 98.31 104 GLY A C 1
ATOM 756 O O . GLY A 1 104 ? -2.030 11.552 -8.379 1.00 98.31 104 GLY A O 1
ATOM 757 N N . ARG A 1 105 ? -3.453 10.043 -7.510 1.00 98.19 105 ARG A N 1
ATOM 758 C CA . ARG A 1 105 ? -3.769 10.812 -6.305 1.00 98.19 105 ARG A CA 1
ATOM 759 C C . ARG A 1 105 ? -3.930 9.896 -5.106 1.00 98.19 105 ARG A C 1
ATOM 761 O O . ARG A 1 105 ? -4.304 8.731 -5.262 1.00 98.19 105 ARG A O 1
ATOM 768 N N . PHE A 1 106 ? -3.744 10.468 -3.927 1.00 98.50 106 PHE A N 1
ATOM 769 C CA . PHE A 1 106 ? -4.055 9.825 -2.660 1.00 98.50 106 PHE A CA 1
ATOM 770 C C . PHE A 1 106 ? -5.463 10.189 -2.179 1.00 98.50 106 PHE A C 1
ATOM 772 O O . PHE A 1 106 ? -5.976 11.275 -2.451 1.00 98.50 106 PHE A O 1
ATOM 779 N N . GLU A 1 107 ? -6.084 9.263 -1.458 1.00 98.00 107 GL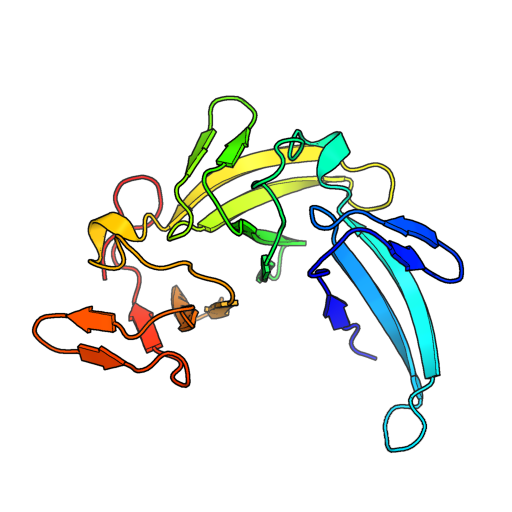U A N 1
ATOM 780 C CA . GLU A 1 107 ? -7.344 9.432 -0.736 1.00 98.00 107 GLU A CA 1
ATOM 781 C C . GLU A 1 107 ? -7.194 8.781 0.656 1.00 98.00 107 GLU A C 1
ATOM 783 O O . GLU A 1 107 ? -6.589 7.708 0.745 1.00 98.00 107 GLU A O 1
ATOM 788 N N . PRO A 1 108 ? -7.739 9.359 1.743 1.00 97.81 108 PRO A N 1
ATOM 789 C CA . PRO A 1 108 ? -7.820 8.664 3.029 1.00 97.81 108 PRO A CA 1
ATOM 790 C C . PRO A 1 108 ? -8.612 7.360 2.884 1.00 97.81 108 PRO A C 1
ATOM 792 O O . PRO A 1 108 ? -9.651 7.344 2.215 1.00 97.81 108 PRO A O 1
ATOM 795 N N . TYR A 1 109 ? -8.168 6.276 3.523 1.00 97.62 109 TYR A N 1
ATOM 796 C CA . TYR A 1 109 ? -8.886 4.998 3.466 1.00 97.62 109 TYR A CA 1
ATOM 797 C C . TYR A 1 109 ? -9.127 4.349 4.822 1.00 97.62 109 TYR A C 1
ATOM 799 O O . TYR A 1 109 ? -10.222 3.841 5.058 1.00 97.62 109 TYR A O 1
ATOM 807 N N . PHE A 1 110 ? -8.138 4.354 5.702 1.00 98.25 110 PHE A N 1
ATOM 808 C CA . PHE A 1 110 ? -8.256 3.800 7.042 1.00 98.25 110 PHE A CA 1
ATOM 809 C C . PHE A 1 110 ? -7.548 4.740 8.007 1.00 98.25 110 PHE A C 1
ATOM 811 O O . PHE A 1 110 ? -6.361 4.986 7.836 1.00 98.25 110 PHE A O 1
ATOM 818 N N . ASP A 1 111 ? -8.296 5.254 8.976 1.00 98.12 111 ASP A N 1
ATOM 819 C CA . ASP A 1 111 ? -7.783 6.005 10.117 1.00 98.12 111 ASP A CA 1
ATOM 820 C C . ASP A 1 111 ? -7.643 5.019 11.285 1.00 98.12 111 ASP A C 1
ATOM 822 O O . ASP A 1 111 ? -8.637 4.522 11.834 1.00 98.12 111 ASP A O 1
ATOM 826 N N . GLY A 1 112 ? -6.406 4.666 11.621 1.00 97.44 112 GLY A N 1
ATOM 827 C CA . GLY A 1 112 ? -6.120 3.708 12.682 1.00 97.44 112 GLY A CA 1
ATOM 828 C C . GLY A 1 112 ? -6.368 4.288 14.074 1.00 97.44 112 GLY A C 1
ATOM 829 O O . GLY A 1 112 ? -6.687 3.544 15.012 1.00 97.44 112 GLY A O 1
ATOM 830 N N . SER A 1 113 ? -6.301 5.613 14.217 1.00 97.31 113 SER A N 1
ATOM 831 C CA . SER A 1 113 ? -6.562 6.296 15.485 1.00 97.31 113 SER A CA 1
ATOM 832 C C . SER A 1 113 ? -8.010 6.105 15.937 1.00 97.31 113 SER A C 1
ATOM 834 O O . SER A 1 113 ? -8.252 5.839 17.120 1.00 97.31 113 SER A O 1
ATOM 836 N N . ASP A 1 114 ? -8.963 6.139 15.004 1.00 97.44 114 ASP A N 1
ATOM 837 C CA . ASP A 1 114 ? -10.390 5.936 15.289 1.00 97.44 114 ASP A CA 1
ATOM 838 C C . ASP A 1 114 ? -10.722 4.545 15.843 1.00 97.44 114 ASP A C 1
ATOM 840 O O . ASP A 1 114 ? -11.705 4.367 16.572 1.00 97.44 114 ASP A O 1
ATOM 844 N N . VAL A 1 115 ? -9.893 3.550 15.524 1.00 95.94 115 VAL A N 1
ATOM 845 C CA . VAL A 1 115 ? -10.097 2.151 15.926 1.00 95.94 115 VAL A CA 1
ATOM 846 C C . VAL A 1 115 ? -9.101 1.690 16.990 1.00 95.94 115 VAL A C 1
ATOM 848 O O . VAL A 1 115 ? -8.992 0.498 17.285 1.00 95.94 115 VAL A O 1
ATOM 851 N N . GLY A 1 116 ? -8.444 2.655 17.640 1.00 95.31 116 GLY A N 1
ATOM 852 C CA . GLY A 1 116 ? -7.622 2.442 18.827 1.00 95.31 116 GLY A CA 1
ATOM 853 C C . GLY A 1 116 ? -6.202 1.965 18.541 1.00 95.31 116 GLY A C 1
ATOM 854 O O . GLY A 1 116 ? -5.574 1.409 19.441 1.00 95.31 116 GLY A O 1
ATOM 855 N N . LEU A 1 117 ? -5.701 2.169 17.322 1.00 96.69 117 LEU A N 1
ATOM 856 C CA . LEU A 1 117 ? -4.322 1.843 16.964 1.00 96.69 117 LEU A CA 1
ATOM 857 C C . LEU A 1 117 ? -3.339 2.980 17.267 1.00 96.69 117 LEU A C 1
ATOM 859 O O . LEU A 1 117 ? -2.148 2.735 17.230 1.00 96.69 117 LEU A O 1
ATOM 863 N N . ALA A 1 118 ? -3.798 4.175 17.656 1.00 94.69 118 ALA A N 1
ATOM 864 C CA . ALA A 1 118 ? -2.918 5.304 17.982 1.00 94.69 118 ALA A CA 1
ATOM 865 C C . ALA A 1 118 ? -1.717 4.911 18.878 1.00 94.69 118 ALA A C 1
ATOM 867 O O . ALA A 1 118 ? -1.897 4.401 19.992 1.00 94.69 118 ALA A O 1
ATOM 868 N N . GLY A 1 119 ? -0.498 5.207 18.416 1.00 91.81 119 GLY A N 1
ATOM 869 C CA . GLY A 1 119 ? 0.770 4.838 19.051 1.00 91.81 119 GLY A CA 1
ATOM 870 C C . GLY A 1 119 ? 1.430 3.574 18.481 1.00 91.81 119 GLY A C 1
ATOM 871 O O . GLY A 1 119 ? 2.345 3.034 19.120 1.00 91.81 119 GLY A O 1
ATOM 872 N N . THR A 1 120 ? 0.982 3.074 17.327 1.00 95.88 120 THR A N 1
ATOM 873 C CA . THR A 1 120 ? 1.645 1.989 16.599 1.00 95.88 120 THR A CA 1
ATOM 874 C C . THR A 1 120 ? 1.516 2.140 15.095 1.00 95.88 120 THR A C 1
ATOM 876 O O . THR A 1 120 ? 0.475 2.434 14.552 1.00 95.88 120 THR A O 1
ATOM 879 N N . ASP A 1 121 ? 2.542 1.704 14.401 1.00 97.12 121 ASP A N 1
ATOM 880 C CA . ASP A 1 121 ? 2.556 1.675 12.947 1.00 97.12 121 ASP A CA 1
ATOM 881 C C . ASP A 1 121 ? 1.840 0.424 12.375 1.00 97.12 121 ASP A C 1
ATOM 883 O O . ASP A 1 121 ? 1.964 -0.678 12.944 1.00 97.12 121 ASP A O 1
ATOM 887 N N . VAL A 1 122 ? 1.093 0.599 11.273 1.00 97.12 122 VAL A N 1
ATOM 888 C CA . VAL A 1 122 ? 0.436 -0.451 10.467 1.00 97.12 122 VAL A CA 1
ATOM 889 C C . VAL A 1 122 ? 1.304 -0.856 9.262 1.00 97.12 122 VAL A C 1
ATOM 891 O O . VAL A 1 122 ? 0.942 -0.751 8.099 1.00 97.12 122 VAL A O 1
ATOM 894 N N . TRP A 1 123 ? 2.418 -1.517 9.529 1.00 94.56 123 TRP A N 1
ATOM 895 C CA . TRP A 1 123 ? 3.353 -2.022 8.509 1.00 94.56 123 TRP A CA 1
ATOM 896 C C . TRP A 1 123 ? 2.899 -3.251 7.679 1.00 94.56 123 TRP A C 1
ATOM 898 O O . TRP A 1 123 ? 3.706 -3.969 7.084 1.00 94.56 123 TRP A O 1
ATOM 908 N N . GLY A 1 124 ? 1.608 -3.588 7.658 1.00 94.88 124 GLY A N 1
ATOM 909 C CA . GLY A 1 124 ? 1.119 -4.714 6.861 1.00 94.88 124 GLY A CA 1
ATOM 910 C C . GLY A 1 124 ? -0.394 -4.762 6.752 1.00 94.88 124 GLY A C 1
ATOM 911 O O . GLY A 1 124 ? -1.101 -4.735 7.759 1.00 94.88 124 GLY A O 1
ATOM 912 N N . ALA A 1 125 ? -0.892 -4.877 5.520 1.00 96.69 125 ALA A N 1
ATOM 913 C CA . ALA A 1 125 ? -2.317 -4.848 5.232 1.00 96.69 125 ALA A CA 1
ATOM 914 C C . ALA A 1 125 ? -2.713 -5.835 4.126 1.00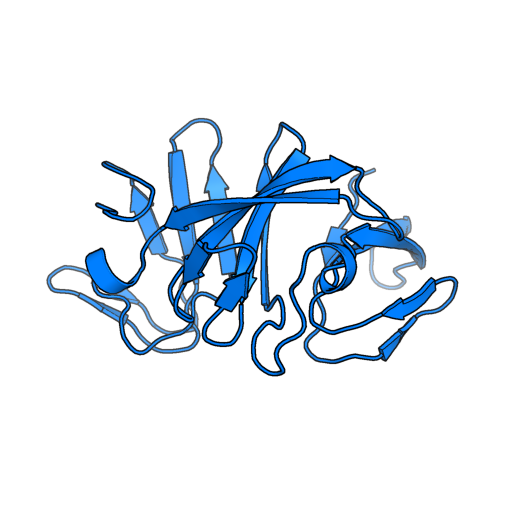 96.69 125 ALA A C 1
ATOM 916 O O . ALA A 1 125 ? -2.007 -6.032 3.137 1.00 96.69 125 ALA A O 1
ATOM 917 N N . TRP A 1 126 ? -3.905 -6.411 4.252 1.00 96.94 126 TRP A N 1
ATOM 918 C CA . TRP A 1 126 ? -4.589 -7.090 3.159 1.00 96.94 126 TRP A CA 1
ATOM 919 C C . TRP A 1 126 ? -6.089 -6.824 3.233 1.00 96.94 126 TRP A C 1
ATOM 921 O O . TRP A 1 126 ? -6.744 -7.153 4.220 1.00 96.94 126 TRP A O 1
ATOM 931 N N . LEU A 1 127 ? -6.647 -6.245 2.172 1.00 96.94 127 LEU A N 1
ATOM 932 C CA . LEU A 1 127 ? -8.086 -6.051 2.040 1.00 96.94 127 LEU A CA 1
ATOM 933 C C . LEU A 1 127 ? -8.687 -7.217 1.253 1.00 96.94 127 LEU A C 1
ATOM 935 O O . LEU A 1 127 ? -8.399 -7.379 0.064 1.00 96.94 127 LEU A O 1
ATOM 939 N N . ASP A 1 128 ? -9.562 -7.992 1.889 1.00 95.00 128 ASP A N 1
ATOM 940 C CA . ASP A 1 128 ? -10.356 -9.001 1.193 1.00 95.00 128 ASP A CA 1
ATOM 941 C C . ASP A 1 128 ? -11.403 -8.302 0.298 1.00 95.00 128 ASP A C 1
ATOM 943 O O . ASP A 1 128 ? -12.347 -7.687 0.813 1.00 95.00 128 ASP A O 1
ATOM 947 N N . PRO A 1 129 ? -11.294 -8.410 -1.042 1.00 88.50 129 PRO A N 1
ATOM 948 C CA . PRO A 1 129 ? -12.179 -7.702 -1.962 1.00 88.50 129 PRO A CA 1
ATOM 949 C C . PRO A 1 129 ? -13.626 -8.214 -1.939 1.00 88.50 129 PRO A C 1
ATOM 951 O O . PRO A 1 129 ? -14.503 -7.559 -2.504 1.00 88.50 129 PRO A O 1
ATOM 954 N N . PHE A 1 130 ? -13.892 -9.370 -1.324 1.00 89.19 130 PHE A N 1
ATOM 955 C CA . PHE A 1 130 ? -15.231 -9.954 -1.253 1.00 89.19 130 PHE A CA 1
ATOM 956 C C . PHE A 1 130 ? -15.957 -9.592 0.039 1.00 89.19 130 PHE A C 1
ATOM 958 O O . PHE A 1 130 ? -17.150 -9.292 0.002 1.00 89.19 130 PHE A O 1
ATOM 965 N N . SER A 1 131 ? -15.256 -9.634 1.173 1.00 91.44 131 SER A N 1
ATOM 966 C CA . SER A 1 131 ? -15.862 -9.387 2.486 1.00 91.44 131 SER A CA 1
ATOM 967 C C . SER A 1 131 ? -15.667 -7.965 3.010 1.00 91.44 131 SER A C 1
ATOM 969 O O . SER A 1 131 ? -16.312 -7.616 3.994 1.00 91.44 131 SER A O 1
ATOM 971 N N . GLN A 1 132 ? -14.794 -7.164 2.383 1.00 87.69 132 GLN A N 1
ATOM 972 C CA . GLN A 1 132 ? -14.317 -5.873 2.908 1.00 87.69 132 GLN A CA 1
ATOM 973 C C . GLN A 1 132 ? -13.672 -5.982 4.302 1.00 87.69 132 GLN A C 1
ATOM 975 O O . GLN A 1 132 ? -13.608 -5.011 5.053 1.00 87.69 132 GLN A O 1
ATOM 980 N N . SER A 1 133 ? -13.183 -7.172 4.655 1.00 95.94 133 SER A N 1
ATOM 981 C CA . SER A 1 133 ? -12.373 -7.362 5.854 1.00 95.94 133 SER A CA 1
ATOM 982 C C . SER A 1 133 ? -10.951 -6.887 5.576 1.00 95.94 133 SER A C 1
ATOM 984 O O . SER A 1 133 ? -10.311 -7.363 4.636 1.00 95.94 133 SER A O 1
ATOM 986 N N . LEU A 1 134 ? -10.470 -5.961 6.397 1.00 97.56 134 LEU A N 1
ATOM 987 C CA . LEU A 1 134 ? -9.107 -5.454 6.367 1.00 97.56 134 LEU A CA 1
ATOM 988 C C . LEU A 1 134 ? -8.288 -6.196 7.425 1.00 97.56 134 LEU A C 1
ATOM 990 O O . LEU A 1 134 ? -8.540 -6.070 8.623 1.00 97.56 134 LEU A O 1
ATOM 994 N N . TYR A 1 135 ? -7.344 -7.010 6.971 1.00 97.75 135 TYR A N 1
ATOM 995 C CA . TYR A 1 135 ? -6.404 -7.736 7.813 1.00 97.75 135 TYR A CA 1
ATOM 996 C C . TYR A 1 135 ? -5.155 -6.892 8.008 1.00 97.75 135 TYR A C 1
ATOM 998 O O . TYR A 1 135 ? -4.603 -6.417 7.018 1.00 97.75 135 TYR A O 1
ATOM 1006 N N . LEU A 1 136 ? -4.726 -6.727 9.255 1.00 97.38 136 LEU A N 1
ATOM 1007 C CA . LEU A 1 136 ? -3.657 -5.817 9.646 1.00 97.38 136 LEU A CA 1
ATOM 1008 C C . LEU A 1 136 ? -2.641 -6.521 10.545 1.00 97.38 136 LEU A C 1
ATOM 1010 O O . LEU A 1 136 ? -3.010 -7.374 11.358 1.00 97.38 136 LEU A O 1
ATOM 1014 N N . SER A 1 137 ? -1.383 -6.116 10.423 1.00 96.94 137 SER A N 1
ATOM 1015 C CA . SER A 1 137 ? -0.336 -6.330 11.423 1.00 96.94 137 SER A CA 1
ATOM 1016 C C . SER A 1 137 ? 0.202 -4.984 11.888 1.00 96.94 137 SER A C 1
ATOM 1018 O O . SER A 1 137 ? 0.205 -4.028 11.118 1.00 96.94 137 SER A O 1
ATOM 1020 N N . THR A 1 138 ? 0.696 -4.923 13.121 1.00 97.00 138 THR A N 1
ATOM 1021 C CA . THR A 1 138 ? 1.228 -3.694 13.723 1.00 97.00 138 THR A CA 1
ATOM 1022 C C . THR A 1 138 ? 2.642 -3.890 14.249 1.00 97.00 138 THR A C 1
ATOM 1024 O O . THR A 1 138 ? 3.038 -5.009 14.585 1.00 97.00 138 THR A O 1
ATOM 1027 N N . LYS A 1 139 ? 3.412 -2.803 14.328 1.00 95.94 139 LYS A N 1
ATOM 1028 C CA . LYS A 1 139 ? 4.793 -2.812 14.840 1.00 95.94 139 LYS A CA 1
ATOM 1029 C C . LYS A 1 139 ? 4.864 -3.125 16.343 1.00 95.94 139 LYS A C 1
ATOM 1031 O O . LYS A 1 139 ? 5.790 -3.804 16.800 1.00 95.94 139 LYS A O 1
ATOM 1036 N N . ASN A 1 140 ? 3.873 -2.655 17.104 1.00 96.06 140 ASN A N 1
ATOM 1037 C CA . ASN A 1 140 ? 3.735 -2.862 18.544 1.00 96.06 140 ASN A CA 1
ATOM 1038 C C . ASN A 1 140 ? 2.517 -3.736 18.878 1.00 96.06 140 ASN A C 1
ATOM 1040 O O . ASN A 1 140 ? 1.623 -3.945 18.054 1.00 96.06 140 ASN A O 1
ATOM 1044 N N . ASP A 1 141 ? 2.484 -4.225 20.119 1.00 95.94 141 ASP A N 1
ATOM 1045 C CA . ASP A 1 141 ? 1.324 -4.919 20.675 1.00 95.94 141 ASP A CA 1
ATOM 1046 C C . ASP A 1 141 ? 0.122 -3.964 20.786 1.00 95.94 141 ASP A C 1
ATOM 1048 O O . ASP A 1 141 ? 0.244 -2.828 21.248 1.00 95.94 141 ASP A O 1
ATOM 1052 N N . VAL A 1 142 ? -1.059 -4.464 20.431 1.00 94.44 142 VAL A N 1
ATOM 1053 C CA . VAL A 1 142 ? -2.338 -3.752 20.463 1.00 94.44 142 VAL A CA 1
ATOM 1054 C C . VAL A 1 142 ? -3.239 -4.362 21.535 1.00 94.44 142 VAL A C 1
ATOM 1056 O O . VAL A 1 142 ? -3.499 -5.568 21.557 1.00 94.44 142 VAL A O 1
ATOM 1059 N N . ALA A 1 143 ? -3.762 -3.509 22.418 1.00 94.31 143 ALA A N 1
ATOM 1060 C CA . ALA A 1 143 ? -4.687 -3.886 23.482 1.00 94.31 143 ALA A CA 1
ATOM 1061 C C . ALA A 1 143 ? -5.953 -3.014 23.436 1.00 94.31 143 ALA A C 1
ATOM 1063 O O . ALA A 1 143 ? -6.005 -1.930 24.016 1.00 94.31 143 ALA A O 1
ATOM 1064 N N . LEU A 1 144 ? -6.993 -3.513 22.768 1.00 90.31 144 LEU A N 1
ATOM 1065 C CA . LEU A 1 144 ? -8.331 -2.918 22.723 1.00 90.31 144 LEU A CA 1
ATOM 1066 C C . LEU A 1 144 ? -9.255 -3.620 23.736 1.00 90.31 144 LEU A C 1
ATOM 1068 O O . LEU A 1 144 ? -8.964 -4.740 24.159 1.00 90.31 144 LEU A O 1
ATOM 1072 N N . PRO A 1 145 ? -10.422 -3.044 24.094 1.00 90.62 145 PRO A N 1
ATOM 1073 C CA . PRO A 1 145 ? -11.311 -3.621 25.110 1.00 90.62 145 PRO A CA 1
ATOM 1074 C C . PRO A 1 145 ? -11.666 -5.107 24.924 1.00 90.62 145 PRO A C 1
ATOM 1076 O O . PRO A 1 145 ? -11.898 -5.798 25.912 1.00 90.62 145 PRO A O 1
ATOM 1079 N N . ASN A 1 146 ? -11.700 -5.597 23.678 1.00 88.19 146 ASN A N 1
ATOM 1080 C CA . ASN A 1 146 ? -12.046 -6.982 23.335 1.00 88.19 146 ASN A CA 1
ATOM 1081 C C . ASN A 1 146 ? -11.009 -7.675 22.429 1.00 88.19 146 ASN A C 1
ATOM 1083 O O . ASN A 1 146 ? -11.310 -8.721 21.854 1.00 88.19 146 ASN A O 1
ATOM 1087 N N . LEU A 1 147 ? -9.814 -7.100 22.272 1.00 91.81 147 LEU A N 1
ATOM 1088 C CA . LEU A 1 147 ? -8.760 -7.641 21.416 1.00 91.81 147 LEU A CA 1
ATOM 1089 C C . LEU A 1 147 ? -7.402 -7.415 22.076 1.00 91.81 147 LEU A C 1
ATOM 1091 O O . LEU A 1 147 ? -7.052 -6.288 22.400 1.00 91.81 147 LEU A O 1
ATOM 1095 N N . PHE A 1 148 ? -6.629 -8.486 22.207 1.00 94.25 148 PHE A N 1
ATOM 1096 C CA . PHE A 1 148 ? -5.203 -8.413 22.491 1.00 94.25 148 PHE A CA 1
ATOM 1097 C C . PHE A 1 148 ? -4.487 -9.087 21.329 1.00 94.25 148 PHE A C 1
ATOM 1099 O O . PHE A 1 148 ? -4.723 -10.270 21.078 1.00 94.25 148 PHE A O 1
ATOM 1106 N N . ALA A 1 149 ? -3.668 -8.326 20.617 1.00 93.75 149 ALA A N 1
ATOM 1107 C CA . ALA A 1 149 ? -2.845 -8.799 19.516 1.00 93.75 149 ALA A CA 1
ATOM 1108 C C . ALA A 1 149 ? -1.406 -8.369 19.795 1.00 93.75 149 ALA A C 1
ATOM 1110 O O . ALA A 1 149 ? -1.155 -7.209 20.109 1.00 93.75 149 ALA A O 1
ATOM 1111 N N . SER A 1 150 ? -0.468 -9.303 19.733 1.00 95.56 150 SER A N 1
ATOM 1112 C CA . SER A 1 150 ? 0.952 -8.971 19.766 1.00 95.56 150 SER A CA 1
ATOM 1113 C C . SER A 1 150 ? 1.419 -8.471 18.401 1.00 95.56 150 SER A C 1
ATOM 1115 O O . SER A 1 150 ? 0.751 -8.689 17.390 1.00 95.56 150 SER A O 1
ATOM 1117 N N . ASN A 1 151 ? 2.620 -7.906 18.336 1.00 94.50 151 ASN A N 1
ATOM 1118 C CA . ASN A 1 151 ? 3.266 -7.562 17.066 1.00 94.50 151 ASN A CA 1
ATOM 1119 C C . ASN A 1 151 ? 3.653 -8.771 16.178 1.00 94.50 151 ASN A C 1
ATOM 1121 O O . ASN A 1 151 ? 4.290 -8.602 15.140 1.00 94.50 151 ASN A O 1
ATOM 1125 N N . HIS A 1 152 ? 3.278 -9.995 16.569 1.00 94.69 152 HIS A N 1
ATOM 1126 C CA . HIS A 1 152 ? 3.396 -11.211 15.757 1.00 94.69 152 HIS A CA 1
ATOM 1127 C C . HIS A 1 152 ? 2.044 -11.710 15.224 1.00 94.69 152 HIS A C 1
ATOM 1129 O O . HIS A 1 152 ? 1.995 -12.743 14.550 1.00 94.69 152 HIS A O 1
ATOM 1135 N N . ASP A 1 153 ? 0.953 -11.014 15.541 1.00 96.25 153 ASP A N 1
ATOM 1136 C CA . ASP A 1 153 ? -0.397 -11.415 15.174 1.00 96.25 153 ASP A CA 1
ATOM 1137 C C . ASP A 1 153 ? -0.913 -10.627 13.966 1.00 96.25 153 ASP A C 1
ATOM 1139 O O . ASP A 1 153 ? -0.534 -9.484 13.713 1.00 96.25 153 ASP A O 1
ATOM 1143 N N . VAL A 1 154 ? -1.833 -11.253 13.231 1.00 96.19 154 VAL A N 1
ATOM 1144 C CA . VAL A 1 154 ? -2.671 -10.579 12.238 1.00 96.19 154 VAL A CA 1
ATOM 1145 C C . VAL A 1 154 ? -4.083 -10.522 12.796 1.00 96.19 154 VAL A C 1
ATOM 1147 O O . VAL A 1 154 ? -4.667 -11.558 13.129 1.00 96.19 154 VAL A O 1
ATOM 1150 N N . PHE A 1 155 ? -4.649 -9.325 12.876 1.00 94.69 155 PHE A N 1
ATOM 1151 C CA . PHE A 1 155 ? -6.030 -9.115 13.297 1.00 94.69 155 PHE A CA 1
ATOM 1152 C C . PHE A 1 155 ? -6.863 -8.536 12.156 1.00 94.69 155 PHE A C 1
ATOM 1154 O O . PHE A 1 155 ? -6.350 -8.200 11.093 1.00 94.69 155 PHE A O 1
ATOM 1161 N N . VAL A 1 156 ? -8.181 -8.498 12.346 1.00 95.69 156 VAL A N 1
ATOM 1162 C CA . VAL A 1 156 ? -9.123 -8.098 11.300 1.00 95.69 156 VAL A CA 1
ATOM 1163 C C . VAL A 1 156 ? -10.012 -6.959 11.773 1.00 95.69 156 VAL A C 1
ATOM 1165 O O . VAL A 1 156 ? -10.714 -7.083 12.776 1.00 95.69 156 VAL A O 1
ATOM 1168 N N . CYS A 1 157 ? -10.027 -5.879 11.000 1.00 95.25 157 CYS A N 1
ATOM 1169 C CA . CYS A 1 157 ? -11.079 -4.881 11.021 1.00 95.25 157 CYS A CA 1
ATOM 1170 C C . CYS A 1 157 ? -12.145 -5.271 9.992 1.00 95.25 157 CYS A C 1
ATOM 1172 O 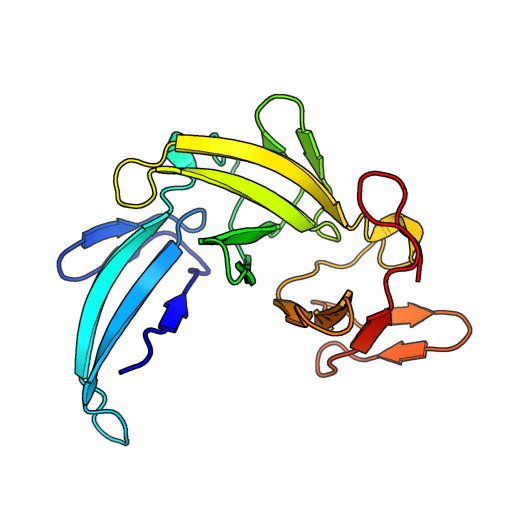O . CYS A 1 157 ? -11.877 -5.366 8.793 1.00 95.25 157 CYS A O 1
ATOM 1174 N N . ARG A 1 158 ? -13.378 -5.508 10.444 1.00 94.81 158 ARG A N 1
ATOM 1175 C CA . ARG A 1 158 ? -14.521 -5.616 9.531 1.00 94.81 158 ARG A CA 1
ATOM 1176 C C . ARG A 1 158 ? -15.069 -4.216 9.318 1.00 94.81 158 ARG A C 1
ATOM 1178 O O . ARG A 1 158 ? -15.812 -3.735 10.166 1.00 94.81 158 ARG A O 1
ATOM 1185 N N . LEU A 1 159 ? -14.676 -3.585 8.216 1.00 94.62 159 LEU A N 1
ATOM 1186 C CA . LEU A 1 159 ? -14.987 -2.183 7.954 1.00 94.62 159 LEU A CA 1
ATOM 1187 C C . LEU A 1 159 ? -16.506 -1.944 7.969 1.00 94.62 159 LEU A C 1
ATOM 1189 O O . LEU A 1 159 ? -17.248 -2.480 7.146 1.00 94.62 159 LEU A O 1
ATOM 1193 N N . GLN A 1 160 ? -16.957 -1.122 8.914 1.00 95.31 160 GLN A N 1
ATOM 1194 C CA . GLN A 1 160 ? -18.298 -0.532 8.943 1.00 95.31 160 GLN A CA 1
ATOM 1195 C C . GLN A 1 160 ? -18.297 0.848 8.271 1.00 95.31 160 GLN A C 1
ATOM 1197 O O . GLN A 1 160 ? -19.293 1.241 7.661 1.00 95.31 160 GLN A O 1
ATOM 1202 N N . ALA A 1 161 ? -17.169 1.559 8.367 1.00 95.88 161 ALA A N 1
ATOM 1203 C CA . ALA A 1 161 ? -16.872 2.813 7.684 1.00 95.88 161 ALA A CA 1
ATOM 1204 C C . ALA A 1 161 ? -15.367 2.894 7.371 1.00 95.88 161 ALA A C 1
ATOM 1206 O O . ALA A 1 161 ? -14.553 2.372 8.131 1.00 95.88 161 ALA A O 1
ATOM 1207 N N . ALA A 1 162 ? -15.026 3.537 6.254 1.00 95.88 162 ALA A N 1
ATOM 1208 C CA . ALA A 1 162 ? -13.663 3.773 5.777 1.00 95.88 162 ALA A CA 1
ATOM 1209 C C . ALA A 1 162 ? -13.482 5.267 5.447 1.00 95.88 162 ALA A C 1
ATOM 1211 O O . ALA A 1 162 ? -14.471 5.973 5.221 1.00 95.88 162 ALA A O 1
ATOM 1212 N N . GLY A 1 163 ? -12.235 5.725 5.368 1.00 96.12 163 GLY A N 1
ATOM 1213 C CA . GLY A 1 163 ? -11.842 7.119 5.158 1.00 96.12 163 GLY A CA 1
ATOM 1214 C C . GLY A 1 163 ? -11.404 7.794 6.460 1.00 96.12 163 GLY A C 1
ATOM 1215 O O . GLY A 1 163 ? -10.979 7.123 7.392 1.00 96.12 163 GLY A O 1
ATOM 1216 N N . GLU A 1 164 ? -11.563 9.118 6.535 1.00 94.56 164 GLU A N 1
ATOM 1217 C CA . GLU A 1 164 ? -11.193 9.954 7.700 1.00 94.56 164 GLU A CA 1
ATOM 1218 C C . GLU A 1 164 ? -12.011 9.677 8.975 1.00 94.56 164 GLU A C 1
ATOM 1220 O O . GLU A 1 164 ? -11.806 10.313 10.000 1.00 94.56 164 GLU A O 1
ATOM 1225 N N . THR A 1 165 ? -13.040 8.833 8.896 1.00 96.69 165 THR A N 1
ATOM 1226 C CA . THR A 1 165 ? -13.782 8.377 10.074 1.00 96.69 165 THR A CA 1
ATOM 1227 C C . THR A 1 165 ? -14.001 6.881 9.950 1.00 96.69 165 THR A C 1
ATOM 1229 O O . THR A 1 165 ? -14.971 6.427 9.330 1.00 96.69 165 THR A O 1
ATOM 1232 N N . THR A 1 166 ? -13.056 6.117 10.480 1.00 97.69 166 THR A N 1
ATOM 1233 C CA . THR A 1 166 ? -13.006 4.664 10.323 1.00 97.69 166 THR A CA 1
ATOM 1234 C C . THR A 1 166 ? -13.734 3.960 11.463 1.00 97.69 166 THR A C 1
ATOM 1236 O O . THR A 1 166 ? -13.732 4.398 12.609 1.00 97.69 166 THR A O 1
ATOM 1239 N N . ALA A 1 167 ? -14.399 2.846 11.150 1.00 96.25 167 ALA A N 1
ATOM 1240 C CA . ALA A 1 167 ? -15.053 2.022 12.159 1.00 96.25 167 ALA A CA 1
ATOM 1241 C C . ALA A 1 167 ? -14.929 0.528 11.849 1.00 96.25 167 ALA A C 1
ATOM 1243 O O . ALA A 1 167 ? -15.197 0.094 10.723 1.00 96.25 167 ALA A O 1
ATOM 1244 N N . CYS A 1 168 ? -14.603 -0.238 12.894 1.00 92.38 168 CYS A N 1
ATOM 1245 C CA . CYS A 1 168 ? -14.700 -1.693 12.995 1.00 92.38 168 CYS A CA 1
ATOM 1246 C C . CYS A 1 168 ? -15.760 -2.030 14.073 1.00 92.38 168 CYS A C 1
ATOM 1248 O O . CYS A 1 168 ? -16.524 -2.997 13.866 1.00 92.38 168 CYS A O 1
#